Protein AF-A0A0D5ZKG0-F1 (afdb_monomer_lite)

pLDDT: mean 81.51, std 12.81, range [39.5, 96.62]

Secondary structure (DSSP, 8-state):
--------HHHHHHHHHT-S-GGG-SS-HHHHHHHHHHHHHHHHHHHHHHHHHHHHHHHT-TT--HHHHHTSHHHHHHHHHHHHHHHHHHHHHHHHHHH--TT-TTHHHHHHHHHHHHTT-HHHHHHHHHHHHHHHHHTT-

Organism: NCBI:txid29556

Radius of gyration: 19.88 Å; chains: 1; bounding box: 57×22×53 Å

Sequence (141 aa):
MIKREKLNWKTRFRYFWLGKRPRERKSLPKIVEYLYMIFANIILLIFTILVIWEIFAFKSSENESLAENFNLYGWRILISLASFGYITIILCSIHIFYILSKTEFYKWSGILGVVFSLLGLSPIALFFLMVSYSKNEIAFY

Structure (mmCIF, N/CA/C/O backbone):
data_AF-A0A0D5ZKG0-F1
#
_entry.id   AF-A0A0D5ZKG0-F1
#
loop_
_atom_site.group_PDB
_atom_site.id
_atom_site.type_symbol
_atom_site.label_atom_id
_atom_site.label_alt_id
_atom_site.label_comp_id
_atom_site.label_asym_id
_atom_site.label_entity_id
_atom_site.label_seq_id
_atom_site.pdbx_PDB_ins_code
_atom_site.Cartn_x
_atom_site.Cartn_y
_atom_site.Cartn_z
_atom_site.occupancy
_atom_site.B_iso_or_equiv
_atom_site.auth_seq_id
_atom_site.auth_comp_id
_atom_site.auth_asym_id
_atom_site.auth_atom_id
_atom_site.pdbx_PDB_model_num
ATOM 1 N N . MET A 1 1 ? -32.746 -14.921 24.348 1.00 39.50 1 MET A N 1
ATOM 2 C CA . MET A 1 1 ? -33.057 -14.739 22.911 1.00 39.50 1 MET A CA 1
ATOM 3 C C . MET A 1 1 ? -32.713 -13.296 22.535 1.00 39.50 1 MET A C 1
ATOM 5 O O . MET A 1 1 ? -33.399 -12.388 22.980 1.00 39.50 1 MET A O 1
ATOM 9 N N . ILE A 1 2 ? -31.596 -13.042 21.844 1.00 44.81 2 ILE A N 1
ATOM 10 C CA . ILE A 1 2 ? -31.194 -11.666 21.488 1.00 44.81 2 ILE A CA 1
ATOM 11 C C . ILE A 1 2 ? -32.079 -11.208 20.320 1.00 44.81 2 ILE A C 1
ATOM 13 O O . ILE A 1 2 ? -31.993 -11.780 19.232 1.00 44.81 2 ILE A O 1
ATOM 17 N N . LYS A 1 3 ? -32.940 -10.205 20.540 1.00 46.12 3 LYS A N 1
ATOM 18 C CA . LYS A 1 3 ? -33.737 -9.560 19.482 1.00 46.12 3 LYS A CA 1
ATOM 19 C C . LYS A 1 3 ? -32.784 -9.023 18.405 1.00 46.12 3 LYS A C 1
ATOM 21 O O . LYS A 1 3 ? -32.011 -8.105 18.660 1.00 46.12 3 LYS A O 1
ATOM 26 N N . ARG A 1 4 ? -32.822 -9.601 17.199 1.00 60.91 4 ARG A N 1
ATOM 27 C CA . ARG A 1 4 ? -32.153 -9.032 16.019 1.00 60.91 4 ARG A CA 1
ATOM 28 C C . ARG A 1 4 ? -32.986 -7.851 15.532 1.00 60.91 4 ARG A C 1
ATOM 30 O O . ARG A 1 4 ? -33.894 -8.028 14.725 1.00 60.91 4 ARG A O 1
ATOM 37 N N . GLU A 1 5 ? -32.698 -6.657 16.033 1.00 74.56 5 GLU A N 1
ATOM 38 C CA . GLU A 1 5 ? -33.227 -5.440 15.421 1.00 74.56 5 GLU A CA 1
ATOM 39 C C . GLU A 1 5 ? -32.784 -5.374 13.952 1.00 74.56 5 GLU A C 1
ATOM 41 O O . GLU A 1 5 ? -31.629 -5.658 13.610 1.00 74.56 5 GLU A O 1
ATOM 46 N N . LYS A 1 6 ? -33.718 -5.049 13.051 1.00 78.75 6 LYS A N 1
ATOM 47 C CA . LYS A 1 6 ? -33.410 -4.893 11.627 1.00 78.75 6 LYS A CA 1
ATOM 48 C C . LYS A 1 6 ? -32.443 -3.717 11.471 1.00 78.75 6 LYS A C 1
ATOM 50 O O . LYS A 1 6 ? -32.819 -2.566 11.652 1.00 78.75 6 LYS A O 1
ATOM 55 N N . LEU A 1 7 ? -31.198 -4.015 11.095 1.00 79.69 7 LEU A N 1
ATOM 56 C CA . LEU A 1 7 ? -30.191 -3.000 10.780 1.00 79.69 7 LEU A CA 1
ATOM 57 C C . LEU A 1 7 ? -30.690 -2.079 9.661 1.00 79.69 7 LEU A C 1
ATOM 59 O O . LEU A 1 7 ? -31.090 -2.565 8.596 1.00 79.69 7 LEU A O 1
ATOM 63 N N . ASN A 1 8 ? -30.600 -0.768 9.901 1.00 90.12 8 ASN A N 1
ATOM 64 C CA . ASN A 1 8 ? -30.894 0.275 8.921 1.00 90.12 8 ASN A CA 1
ATOM 65 C C . ASN A 1 8 ? -30.045 0.082 7.647 1.00 90.12 8 ASN A C 1
ATOM 67 O O . ASN A 1 8 ? -28.904 -0.385 7.710 1.00 90.12 8 ASN A O 1
ATOM 71 N N . TRP A 1 9 ? -30.583 0.460 6.487 1.00 87.44 9 TRP A N 1
ATOM 72 C CA . TRP A 1 9 ? -29.943 0.280 5.182 1.00 87.44 9 TRP A CA 1
ATOM 73 C C . TRP A 1 9 ? -28.571 0.967 5.104 1.00 87.44 9 TRP A C 1
ATOM 75 O O . TRP A 1 9 ? -27.603 0.365 4.643 1.00 87.44 9 TRP A O 1
ATOM 85 N N . LYS A 1 10 ? -28.441 2.161 5.704 1.00 86.75 10 LYS A N 1
ATOM 86 C CA . LYS A 1 10 ? -27.150 2.862 5.858 1.00 86.75 10 LYS A CA 1
ATOM 87 C C . LYS A 1 10 ? -26.098 2.005 6.572 1.00 86.75 10 LYS A C 1
ATOM 89 O O . LYS A 1 10 ? -24.932 1.989 6.185 1.00 86.75 10 LYS A O 1
ATOM 94 N N . THR A 1 11 ? -26.504 1.261 7.600 1.00 83.25 11 THR A N 1
ATOM 95 C CA . THR A 1 11 ? -25.603 0.389 8.365 1.00 83.25 11 THR A CA 1
ATOM 96 C C . THR A 1 11 ? -25.206 -0.848 7.566 1.00 83.25 11 THR A C 1
ATOM 98 O O . THR A 1 11 ? -24.060 -1.280 7.655 1.00 83.25 11 THR A O 1
ATOM 101 N N . ARG A 1 12 ? -26.114 -1.387 6.743 1.00 84.81 12 ARG A N 1
ATOM 102 C CA . ARG A 1 12 ? -25.816 -2.512 5.843 1.00 84.81 12 ARG A CA 1
ATOM 103 C C . ARG A 1 12 ? -24.795 -2.124 4.778 1.00 84.81 12 ARG A C 1
ATOM 105 O O . ARG A 1 12 ? -23.816 -2.840 4.604 1.00 84.81 12 ARG A O 1
ATOM 112 N N . PHE A 1 13 ? -24.985 -0.974 4.133 1.00 85.19 13 PHE A N 1
ATOM 113 C CA . PHE A 1 13 ? -24.048 -0.479 3.125 1.00 85.19 13 PHE A CA 1
ATOM 114 C C . PHE A 1 13 ? -22.662 -0.210 3.728 1.00 85.19 13 PHE A C 1
ATOM 116 O O . PHE A 1 13 ? -21.645 -0.638 3.190 1.00 85.19 13 PHE A O 1
ATOM 123 N N . ARG A 1 14 ? -22.621 0.390 4.925 1.00 84.75 14 ARG A N 1
ATOM 124 C CA . ARG A 1 14 ? -21.377 0.557 5.687 1.00 84.75 14 ARG A CA 1
ATOM 125 C C . ARG A 1 14 ? -20.689 -0.778 5.976 1.00 84.75 14 ARG A C 1
ATOM 127 O O . ARG A 1 14 ? -19.478 -0.859 5.844 1.00 84.75 14 ARG A O 1
ATOM 134 N N . TYR A 1 15 ? -21.439 -1.804 6.379 1.00 83.81 15 TYR A N 1
ATOM 135 C CA . TYR A 1 15 ? -20.876 -3.127 6.670 1.00 83.81 15 TYR A CA 1
ATOM 136 C C . TYR A 1 15 ? -20.299 -3.809 5.439 1.00 83.81 15 TYR A C 1
ATOM 138 O O . TYR A 1 15 ? -19.308 -4.516 5.574 1.00 83.81 15 TYR A O 1
ATOM 146 N N . PHE A 1 16 ? -20.898 -3.588 4.273 1.00 81.31 16 PHE A N 1
ATOM 147 C CA . PHE A 1 16 ? -20.377 -4.104 3.017 1.00 81.31 16 PHE A CA 1
ATOM 148 C C . PHE A 1 16 ? -19.068 -3.410 2.615 1.00 81.31 16 PHE A C 1
ATOM 150 O O . PHE A 1 16 ? -18.108 -4.091 2.284 1.00 81.31 16 PHE A O 1
ATOM 157 N N . TRP A 1 17 ? -19.011 -2.075 2.697 1.00 78.88 17 TRP A N 1
ATOM 158 C CA . TRP A 1 17 ? -17.860 -1.311 2.201 1.00 78.88 17 TRP A CA 1
ATOM 159 C C . TRP A 1 17 ? -16.719 -1.177 3.217 1.00 78.88 17 TRP A C 1
ATOM 161 O O . TRP A 1 17 ? -15.579 -1.478 2.913 1.00 78.88 17 TRP A O 1
ATOM 171 N N . LEU A 1 18 ? -17.024 -0.743 4.444 1.00 75.81 18 LEU A N 1
ATOM 172 C CA . LEU A 1 18 ? -16.039 -0.418 5.492 1.00 75.81 18 LEU A CA 1
ATOM 173 C C . LEU A 1 18 ? -15.951 -1.497 6.584 1.00 75.81 18 LEU A C 1
ATOM 175 O O . LEU A 1 18 ? -15.101 -1.444 7.476 1.00 75.81 18 LEU A O 1
ATOM 179 N N . GLY A 1 19 ? -16.871 -2.462 6.568 1.00 75.69 19 GLY A N 1
ATOM 180 C CA . GLY A 1 19 ? -17.038 -3.423 7.648 1.00 75.69 19 GLY A CA 1
ATOM 181 C C . GLY A 1 19 ? -17.726 -2.836 8.887 1.00 75.69 19 GLY A C 1
ATOM 182 O O . GLY A 1 19 ? -18.262 -1.723 8.913 1.00 75.69 19 GLY A O 1
ATOM 183 N N . LYS A 1 20 ? -17.754 -3.628 9.962 1.00 74.69 20 LYS A N 1
ATOM 184 C CA . LYS A 1 20 ? -18.313 -3.203 11.257 1.00 74.69 20 LYS A CA 1
ATOM 185 C C . LYS A 1 20 ? -17.364 -2.229 11.965 1.00 74.69 20 LYS A C 1
ATOM 187 O O . LYS A 1 20 ? -16.158 -2.270 11.731 1.00 74.69 20 LYS A O 1
ATOM 192 N N . ARG A 1 21 ? -17.852 -1.385 12.876 1.00 72.75 21 ARG A N 1
ATOM 193 C CA . ARG A 1 21 ? -16.948 -0.556 13.705 1.00 72.75 21 ARG A CA 1
ATOM 194 C C . ARG A 1 21 ? -16.155 -1.425 14.688 1.00 72.75 21 ARG A C 1
ATOM 196 O O . ARG A 1 21 ? -16.685 -2.454 15.101 1.00 72.75 21 ARG A O 1
ATOM 203 N N . PRO A 1 22 ? -14.967 -1.001 15.159 1.00 67.12 22 PRO A N 1
ATOM 204 C CA . PRO A 1 22 ? -14.206 -1.748 16.166 1.00 67.12 22 PRO A CA 1
ATOM 205 C C . PRO A 1 22 ? -15.026 -2.114 17.413 1.00 67.12 22 PRO A C 1
ATOM 207 O O . PRO A 1 22 ? -14.965 -3.246 17.869 1.00 67.12 22 PRO A O 1
ATOM 210 N N . ARG A 1 23 ? -15.877 -1.198 17.902 1.00 66.62 23 ARG A N 1
ATOM 211 C CA . ARG A 1 23 ? -16.781 -1.435 19.049 1.00 66.62 23 ARG A CA 1
ATOM 212 C C . ARG A 1 23 ? -17.921 -2.427 18.769 1.00 66.62 23 ARG A C 1
ATOM 214 O O . ARG A 1 23 ? -18.557 -2.897 19.700 1.00 66.62 23 ARG A O 1
ATOM 221 N N . GLU A 1 24 ? -18.216 -2.704 17.500 1.00 70.12 24 GLU A N 1
ATOM 222 C CA . GLU A 1 24 ? -19.307 -3.587 17.058 1.00 70.12 24 GLU A CA 1
ATOM 223 C C . GLU A 1 24 ? -18.804 -4.995 16.678 1.00 70.12 24 GLU A C 1
ATOM 225 O O . GLU A 1 24 ? -19.607 -5.883 16.374 1.00 70.12 24 GLU A O 1
ATOM 230 N N . ARG A 1 25 ? -17.481 -5.210 16.637 1.00 64.25 25 ARG A N 1
ATOM 231 C CA . ARG A 1 25 ? -16.864 -6.494 16.283 1.00 64.25 25 ARG A CA 1
ATOM 232 C C . ARG A 1 25 ? -16.595 -7.300 17.559 1.00 64.25 25 ARG A C 1
ATOM 234 O O . ARG A 1 25 ? -16.057 -6.770 18.522 1.00 64.25 25 ARG A O 1
ATOM 241 N N . LYS A 1 26 ? -16.978 -8.583 17.553 1.00 59.38 26 LYS A N 1
ATOM 242 C CA . LYS A 1 26 ? -16.690 -9.541 18.640 1.00 59.38 26 LYS A CA 1
ATOM 243 C C . LYS A 1 26 ? -15.328 -10.238 18.493 1.00 59.38 26 LYS A C 1
ATOM 245 O O . LYS A 1 26 ? -14.885 -10.856 19.448 1.00 59.38 26 LYS A O 1
ATOM 250 N N . SER A 1 27 ? -14.693 -10.176 17.321 1.00 55.22 27 SER A N 1
ATOM 251 C CA . SER A 1 27 ? -13.465 -10.919 17.004 1.00 55.22 27 SER A CA 1
ATOM 252 C C . SER A 1 27 ? -12.504 -10.122 16.122 1.00 55.22 27 SER A C 1
ATOM 254 O O . SER A 1 27 ? -12.967 -9.256 15.377 1.00 55.22 27 SER A O 1
ATOM 256 N N . LEU A 1 28 ? -11.216 -10.490 16.255 1.00 60.91 28 LEU A N 1
ATOM 257 C CA . LEU A 1 28 ? -9.902 -10.035 15.740 1.00 60.91 28 LEU A CA 1
ATOM 258 C C . LEU A 1 28 ? -9.832 -9.508 14.292 1.00 60.91 28 LEU A C 1
ATOM 260 O O . LEU A 1 28 ? -9.204 -10.110 13.426 1.00 60.91 28 LEU A O 1
ATOM 264 N N . PRO A 1 29 ? -10.416 -8.353 13.986 1.00 62.62 29 PRO A N 1
ATOM 265 C CA . PRO A 1 29 ? -10.445 -7.876 12.615 1.00 62.62 29 PRO A CA 1
ATOM 266 C C . PRO A 1 29 ? -9.112 -7.232 12.241 1.00 62.62 29 PRO A C 1
ATOM 268 O O . PRO A 1 29 ? -8.558 -7.526 11.191 1.00 62.62 29 PRO A O 1
ATOM 271 N N . LYS A 1 30 ? -8.568 -6.445 13.180 1.00 69.31 30 LYS A N 1
ATOM 272 C CA . LYS A 1 30 ? -7.467 -5.504 12.993 1.00 69.31 30 LYS A CA 1
ATOM 273 C C . LYS A 1 30 ? -6.221 -6.153 12.412 1.00 69.31 30 LYS A C 1
ATOM 275 O O . LYS A 1 30 ? -5.559 -5.569 11.565 1.00 69.31 30 LYS A O 1
ATOM 280 N N . ILE A 1 31 ? -5.927 -7.372 12.855 1.00 77.50 31 ILE A N 1
ATOM 281 C CA . ILE A 1 31 ? -4.773 -8.160 12.418 1.00 77.50 31 ILE A CA 1
ATOM 282 C C . ILE A 1 31 ? -4.862 -8.461 10.916 1.00 77.50 31 ILE A C 1
ATOM 284 O O . ILE A 1 31 ? -3.870 -8.346 10.201 1.00 77.50 31 ILE A O 1
ATOM 288 N N . VAL A 1 32 ? -6.063 -8.774 10.425 1.00 82.62 32 VAL A N 1
ATOM 289 C CA . VAL A 1 32 ? -6.304 -9.124 9.023 1.00 82.62 32 VAL A CA 1
ATOM 290 C C . VAL A 1 32 ? -6.090 -7.914 8.113 1.00 82.62 32 VAL A C 1
ATOM 292 O O . VAL A 1 32 ? -5.489 -8.048 7.051 1.00 82.62 32 VAL A O 1
ATOM 295 N N . GLU A 1 33 ? -6.513 -6.715 8.526 1.00 85.56 33 GLU A N 1
ATOM 296 C CA . GLU A 1 33 ? -6.290 -5.506 7.725 1.00 85.56 33 GLU A CA 1
ATOM 297 C C . GLU A 1 33 ? -4.798 -5.128 7.634 1.00 85.56 33 GLU A C 1
ATOM 299 O O . GLU A 1 33 ? -4.329 -4.773 6.550 1.00 85.56 33 GLU A O 1
ATOM 304 N N . TYR A 1 34 ? -4.025 -5.278 8.719 1.00 88.12 34 TYR A N 1
ATOM 305 C CA . TYR A 1 34 ? -2.565 -5.117 8.659 1.00 88.12 34 TYR A CA 1
ATOM 306 C C . TYR A 1 34 ? -1.900 -6.192 7.797 1.00 88.12 34 TYR A C 1
ATOM 308 O O . TYR A 1 34 ? -0.996 -5.868 7.032 1.00 88.12 34 TYR A O 1
ATOM 316 N N . LEU A 1 35 ? -2.364 -7.444 7.862 1.00 90.31 35 LEU A N 1
ATOM 317 C CA . LEU A 1 35 ? -1.843 -8.532 7.035 1.00 90.31 35 LEU A CA 1
ATOM 318 C C . LEU A 1 35 ? -2.056 -8.260 5.538 1.00 90.31 35 LEU A C 1
ATOM 320 O O . LEU A 1 35 ? -1.119 -8.400 4.753 1.00 90.31 35 LEU A O 1
ATOM 324 N N . TYR A 1 36 ? -3.250 -7.802 5.144 1.00 91.50 36 TYR A N 1
ATOM 325 C CA . TYR A 1 36 ? -3.512 -7.397 3.760 1.00 91.50 36 TYR A CA 1
ATOM 326 C C . TYR A 1 36 ? -2.616 -6.240 3.322 1.00 91.50 36 TYR A C 1
ATOM 328 O O . TYR A 1 36 ? -2.086 -6.260 2.214 1.00 91.50 36 TYR A O 1
ATOM 336 N N . MET A 1 37 ? -2.397 -5.258 4.197 1.00 93.19 37 MET A N 1
ATOM 337 C CA . MET A 1 37 ? -1.521 -4.127 3.904 1.00 93.19 37 MET A CA 1
ATOM 338 C C . MET A 1 37 ? -0.052 -4.547 3.748 1.00 93.19 37 MET A C 1
ATOM 340 O O . MET A 1 37 ? 0.635 -4.049 2.857 1.00 93.19 37 MET A O 1
ATOM 344 N N . ILE A 1 38 ? 0.429 -5.478 4.579 1.00 94.25 38 ILE A N 1
ATOM 345 C CA . ILE A 1 38 ? 1.769 -6.072 4.461 1.00 94.25 38 ILE A CA 1
ATOM 346 C C . ILE A 1 38 ? 1.891 -6.786 3.114 1.00 94.25 38 ILE A C 1
ATOM 348 O O . ILE A 1 38 ? 2.820 -6.514 2.358 1.00 94.25 38 ILE A O 1
ATOM 352 N N . PHE A 1 39 ? 0.926 -7.642 2.773 1.00 94.12 39 PHE A N 1
ATOM 353 C CA . PHE A 1 39 ? 0.932 -8.375 1.509 1.00 94.12 39 PHE A CA 1
ATOM 354 C C . PHE A 1 39 ? 0.914 -7.438 0.291 1.00 94.12 39 PHE A C 1
ATOM 356 O O . PHE A 1 39 ? 1.714 -7.605 -0.629 1.00 94.12 39 PHE A O 1
ATOM 363 N N . ALA A 1 40 ? 0.076 -6.396 0.314 1.00 93.38 40 ALA A N 1
ATOM 364 C CA . ALA A 1 40 ? 0.024 -5.391 -0.745 1.00 93.38 40 ALA A CA 1
ATOM 365 C C . ALA A 1 40 ? 1.362 -4.648 -0.912 1.00 93.38 40 ALA A C 1
ATOM 367 O O . ALA A 1 40 ? 1.806 -4.425 -2.037 1.00 93.38 40 ALA A O 1
ATOM 368 N N . ASN A 1 41 ? 2.044 -4.318 0.190 1.00 94.56 41 ASN A N 1
ATOM 369 C CA . ASN A 1 41 ? 3.364 -3.686 0.138 1.00 94.56 41 ASN A CA 1
ATOM 370 C C . ASN A 1 41 ? 4.467 -4.634 -0.354 1.00 94.56 41 ASN A C 1
ATOM 372 O O . ASN A 1 41 ? 5.378 -4.169 -1.031 1.00 94.56 41 ASN A O 1
ATOM 376 N N . ILE A 1 42 ? 4.395 -5.940 -0.064 1.00 94.50 42 ILE A N 1
ATOM 377 C CA . ILE A 1 42 ? 5.323 -6.939 -0.628 1.00 94.50 42 ILE A CA 1
ATOM 378 C C . ILE A 1 42 ? 5.160 -7.007 -2.147 1.00 94.50 42 ILE A C 1
ATOM 380 O O . ILE A 1 42 ? 6.148 -6.949 -2.875 1.00 94.50 42 ILE A O 1
ATOM 384 N N . ILE A 1 43 ? 3.918 -7.083 -2.633 1.00 91.56 43 ILE A N 1
ATOM 385 C CA . ILE A 1 43 ? 3.631 -7.082 -4.072 1.00 91.56 43 ILE A CA 1
ATOM 386 C C . ILE A 1 43 ? 4.157 -5.797 -4.719 1.00 91.56 43 ILE A C 1
ATOM 388 O O . ILE A 1 43 ? 4.843 -5.860 -5.740 1.00 91.56 43 ILE A O 1
ATOM 392 N N . LEU A 1 44 ? 3.884 -4.635 -4.113 1.00 90.62 44 LEU A N 1
ATOM 393 C CA . LEU A 1 44 ? 4.387 -3.361 -4.620 1.00 90.62 44 LEU A CA 1
ATOM 394 C C . LEU A 1 44 ? 5.921 -3.337 -4.645 1.00 90.62 44 LEU A C 1
ATOM 396 O O . LEU A 1 44 ? 6.497 -2.903 -5.637 1.00 90.62 44 LEU A O 1
ATOM 400 N N . LEU A 1 45 ? 6.582 -3.845 -3.599 1.00 93.19 45 LEU A N 1
ATOM 401 C CA . LEU A 1 45 ? 8.040 -3.940 -3.536 1.00 93.19 45 LEU A CA 1
ATOM 402 C C . LEU A 1 45 ? 8.601 -4.775 -4.695 1.00 93.19 45 LEU A C 1
ATOM 404 O O . LEU A 1 45 ? 9.515 -4.320 -5.381 1.00 93.19 45 LEU A O 1
ATOM 408 N N . ILE A 1 46 ? 8.024 -5.948 -4.964 1.00 92.31 46 ILE A N 1
ATOM 409 C CA . ILE A 1 46 ? 8.429 -6.797 -6.095 1.00 92.31 46 ILE A CA 1
ATOM 410 C C . ILE A 1 46 ? 8.303 -6.023 -7.412 1.00 92.31 46 ILE A C 1
ATOM 412 O O . ILE A 1 46 ? 9.256 -5.984 -8.187 1.00 92.31 46 ILE A O 1
ATOM 416 N N . PHE A 1 47 ? 7.177 -5.343 -7.646 1.00 89.19 47 PHE A N 1
ATOM 417 C CA . PHE A 1 47 ? 7.004 -4.548 -8.864 1.00 89.19 47 PHE A CA 1
ATOM 418 C C . PHE A 1 47 ? 7.986 -3.381 -8.961 1.00 89.19 47 PHE A C 1
ATOM 420 O O . PHE A 1 47 ? 8.514 -3.131 -10.040 1.00 89.19 47 PHE A O 1
ATOM 427 N N . THR A 1 48 ? 8.286 -2.693 -7.856 1.00 87.06 48 THR A N 1
ATOM 428 C CA . THR A 1 48 ? 9.290 -1.620 -7.870 1.00 87.06 48 THR A CA 1
ATOM 429 C C . THR A 1 48 ? 10.686 -2.144 -8.197 1.00 87.06 48 THR A C 1
ATOM 431 O O . THR A 1 48 ? 11.400 -1.501 -8.960 1.00 87.06 48 THR A O 1
ATOM 434 N N . ILE A 1 49 ? 11.057 -3.329 -7.700 1.00 91.31 49 ILE A N 1
ATOM 435 C CA . ILE A 1 49 ? 12.335 -3.972 -8.033 1.00 91.31 49 ILE A CA 1
ATOM 436 C C . ILE A 1 49 ? 12.382 -4.322 -9.523 1.00 91.31 49 ILE A C 1
ATOM 438 O O . ILE A 1 49 ? 13.380 -4.024 -10.173 1.00 91.31 49 ILE A O 1
ATOM 442 N N . LEU A 1 50 ? 11.305 -4.896 -10.073 1.00 90.12 50 LEU A N 1
ATOM 443 C CA . LEU A 1 50 ? 11.216 -5.215 -11.502 1.00 90.12 50 LEU A CA 1
ATOM 444 C C . LEU A 1 50 ? 11.349 -3.959 -12.370 1.00 90.12 50 LEU A C 1
ATOM 446 O O . LEU A 1 50 ? 12.146 -3.943 -13.299 1.00 90.12 50 LEU A O 1
ATOM 450 N N . VAL A 1 51 ? 10.637 -2.881 -12.031 1.00 85.44 51 VAL A N 1
ATOM 451 C CA . VAL A 1 51 ? 10.731 -1.604 -12.756 1.00 85.44 51 VAL A CA 1
ATOM 452 C C . VAL A 1 51 ? 12.146 -1.029 -12.694 1.00 85.44 51 VAL A C 1
ATOM 454 O O . VAL A 1 51 ? 12.672 -0.588 -13.712 1.00 85.44 51 VAL A O 1
ATOM 457 N N . ILE A 1 52 ? 12.783 -1.043 -11.520 1.00 87.38 52 ILE A N 1
ATOM 458 C CA . ILE A 1 52 ? 14.163 -0.569 -11.362 1.00 87.38 52 ILE A CA 1
ATOM 459 C C . ILE A 1 52 ? 15.116 -1.410 -12.218 1.00 87.38 52 ILE A C 1
ATOM 461 O O . ILE A 1 52 ? 15.966 -0.847 -12.905 1.00 87.38 52 ILE A O 1
ATOM 465 N N . TRP A 1 53 ? 14.969 -2.735 -12.204 1.00 88.19 53 TRP A N 1
ATOM 466 C CA . TRP A 1 53 ? 15.800 -3.641 -12.994 1.00 88.19 53 TRP A CA 1
ATOM 467 C C . TRP A 1 53 ? 15.697 -3.357 -14.495 1.00 88.19 53 TRP A C 1
ATOM 469 O O . TRP A 1 53 ? 16.728 -3.209 -15.146 1.00 88.19 53 TRP A O 1
ATOM 479 N N . GLU A 1 54 ? 14.483 -3.176 -15.016 1.00 83.69 54 GLU A N 1
ATOM 480 C CA . GLU A 1 54 ? 14.249 -2.814 -16.419 1.00 83.69 54 GLU A CA 1
ATOM 481 C C . GLU A 1 54 ? 14.863 -1.447 -16.778 1.00 83.69 54 GLU A C 1
ATOM 483 O O . GLU A 1 54 ? 15.485 -1.300 -17.829 1.00 83.69 54 GLU A O 1
ATOM 488 N N . ILE A 1 55 ? 14.780 -0.447 -15.887 1.00 83.38 55 ILE A N 1
ATOM 489 C CA . ILE A 1 55 ? 15.433 0.862 -16.094 1.00 83.38 55 ILE A CA 1
ATOM 490 C C . ILE A 1 55 ? 16.959 0.709 -16.176 1.00 83.38 55 ILE A C 1
ATOM 492 O O . ILE A 1 55 ? 17.604 1.338 -17.019 1.00 83.38 55 ILE A O 1
ATOM 496 N N . PHE A 1 56 ? 17.553 -0.110 -15.304 1.00 85.31 56 PHE A N 1
ATOM 497 C CA . PHE A 1 56 ? 18.993 -0.369 -15.326 1.00 85.31 56 PHE A CA 1
ATOM 498 C C . PHE A 1 56 ? 19.422 -1.155 -16.567 1.00 85.31 56 PHE A C 1
ATOM 500 O O . PHE A 1 56 ? 20.456 -0.827 -17.150 1.00 85.31 56 PHE A O 1
ATOM 507 N N . ALA A 1 57 ? 18.631 -2.144 -16.991 1.00 81.62 57 ALA A N 1
ATOM 508 C CA . ALA A 1 57 ? 18.870 -2.898 -18.216 1.00 81.62 57 ALA A CA 1
ATOM 509 C C . ALA A 1 57 ? 18.836 -1.976 -19.444 1.00 81.62 57 ALA A C 1
ATOM 511 O O . ALA A 1 57 ? 19.756 -2.002 -20.259 1.00 81.62 57 ALA A O 1
ATOM 512 N N . PHE A 1 58 ? 17.848 -1.083 -19.516 1.00 76.06 58 PHE A N 1
ATOM 513 C CA . PHE A 1 58 ? 17.736 -0.095 -20.584 1.00 76.06 58 PHE A CA 1
ATOM 514 C C . PHE A 1 58 ? 18.901 0.904 -20.599 1.00 76.06 58 PHE A C 1
ATOM 516 O O . PHE A 1 58 ? 19.440 1.209 -21.657 1.00 76.06 58 PHE A O 1
ATOM 523 N N . LYS A 1 59 ? 19.353 1.399 -19.437 1.00 73.81 59 LYS A N 1
ATOM 524 C CA . LYS A 1 59 ? 20.515 2.308 -19.378 1.00 73.81 59 LYS A CA 1
ATOM 525 C C . LYS A 1 59 ? 21.787 1.666 -19.956 1.00 73.81 59 LYS A C 1
ATOM 527 O O . LYS A 1 59 ? 22.692 2.383 -20.371 1.00 73.81 59 LYS A O 1
ATOM 532 N N . SER A 1 60 ? 21.859 0.335 -19.974 1.00 74.00 60 SER A N 1
ATOM 533 C CA . SER A 1 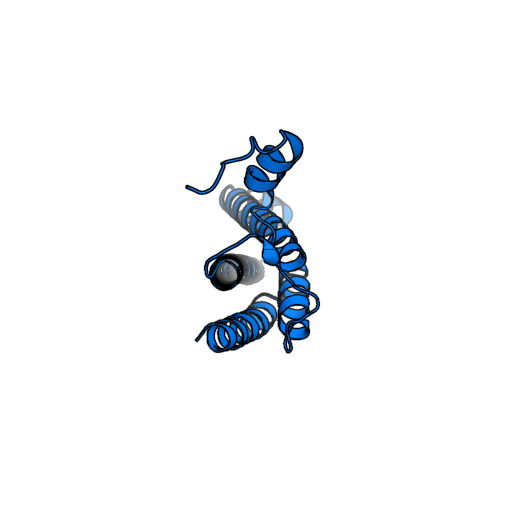60 ? 22.960 -0.414 -20.579 1.00 74.00 60 SER A CA 1
ATOM 534 C C . SER A 1 60 ? 22.844 -0.568 -22.103 1.00 74.00 60 SER A C 1
ATOM 536 O O . SER A 1 60 ? 23.830 -0.952 -22.728 1.00 74.00 60 SER A O 1
ATOM 538 N N . SER A 1 61 ? 21.680 -0.301 -22.706 1.00 73.12 61 SER A N 1
ATOM 539 C CA . SER A 1 61 ? 21.479 -0.318 -24.159 1.00 73.12 61 SER A CA 1
ATOM 540 C C . SER A 1 61 ? 21.545 1.108 -24.712 1.00 73.12 61 SER A C 1
ATOM 542 O O . SER A 1 61 ? 20.644 1.909 -24.489 1.00 73.12 61 SER A O 1
ATOM 544 N N . GLU A 1 62 ? 22.614 1.446 -25.430 1.00 68.38 62 GLU A N 1
ATOM 545 C CA . GLU A 1 62 ? 22.939 2.834 -25.806 1.00 68.38 62 GLU A CA 1
ATOM 546 C C . GLU A 1 62 ? 22.014 3.492 -26.857 1.00 68.38 62 GLU A C 1
ATOM 548 O O . GLU A 1 62 ? 22.205 4.667 -27.151 1.00 68.38 62 GLU A O 1
ATOM 553 N N . ASN A 1 63 ? 21.017 2.798 -27.428 1.00 62.41 63 ASN A N 1
ATOM 554 C CA . ASN A 1 63 ? 20.440 3.210 -28.723 1.00 62.41 63 ASN A CA 1
ATOM 555 C C . ASN A 1 63 ? 18.916 3.368 -28.832 1.00 62.41 63 ASN A C 1
ATOM 557 O O . ASN A 1 63 ? 18.446 3.727 -29.909 1.00 62.41 63 ASN A O 1
ATOM 561 N N . GLU A 1 64 ? 18.129 3.156 -27.780 1.00 65.75 64 GLU A N 1
ATOM 562 C CA . GLU A 1 64 ? 16.667 3.312 -27.877 1.00 65.75 64 GLU A CA 1
ATOM 563 C C . GLU A 1 64 ? 16.168 4.481 -27.036 1.00 65.75 64 GLU A C 1
ATOM 565 O O . GLU A 1 64 ? 16.739 4.800 -25.997 1.00 65.75 64 GLU A O 1
ATOM 570 N N . SER A 1 65 ? 15.096 5.149 -27.467 1.00 75.06 65 SER A N 1
ATOM 571 C CA . SER A 1 65 ? 14.467 6.183 -26.647 1.00 75.06 65 SER A CA 1
ATOM 572 C C . SER A 1 65 ? 13.605 5.538 -25.550 1.00 75.06 65 SER A C 1
ATOM 574 O O . SER A 1 65 ? 12.877 4.574 -25.791 1.00 75.06 65 SER A O 1
ATOM 576 N N . LEU A 1 66 ? 13.628 6.086 -24.326 1.00 68.00 66 LEU A N 1
ATOM 577 C CA . LEU A 1 66 ? 12.773 5.610 -23.220 1.00 68.00 66 LEU A CA 1
ATOM 578 C C . LEU A 1 66 ? 11.289 5.555 -23.625 1.00 68.00 66 LEU A C 1
ATOM 580 O O . LEU A 1 66 ? 10.562 4.650 -23.221 1.00 68.00 66 LEU A O 1
ATOM 584 N N . ALA A 1 67 ? 10.844 6.517 -24.437 1.00 68.50 67 ALA A N 1
ATOM 585 C CA . ALA A 1 67 ? 9.460 6.637 -24.884 1.00 68.50 67 ALA A CA 1
ATOM 586 C C . ALA A 1 67 ? 9.018 5.488 -25.809 1.00 68.50 67 ALA A C 1
ATOM 588 O O . ALA A 1 67 ? 7.869 5.049 -25.728 1.00 68.50 67 ALA A O 1
ATOM 589 N N . GLU A 1 68 ? 9.910 4.976 -26.658 1.00 73.44 68 GLU A N 1
ATOM 590 C CA . GLU A 1 68 ? 9.623 3.819 -27.514 1.00 73.44 68 GLU A CA 1
ATOM 591 C C . GLU A 1 68 ? 9.530 2.532 -26.689 1.00 73.44 68 GLU A C 1
ATOM 593 O O . GLU A 1 68 ? 8.631 1.721 -26.914 1.00 73.44 68 GLU A O 1
ATOM 598 N N . ASN A 1 69 ? 10.353 2.403 -25.646 1.00 70.56 69 ASN A N 1
ATOM 599 C CA . ASN A 1 69 ? 10.309 1.250 -24.752 1.00 70.56 69 ASN A CA 1
ATOM 600 C C . ASN A 1 69 ? 9.064 1.216 -23.858 1.00 70.56 69 ASN A C 1
ATOM 602 O O . ASN A 1 69 ? 8.467 0.153 -23.690 1.00 70.56 69 ASN A O 1
ATOM 606 N N . PHE A 1 70 ? 8.567 2.362 -23.381 1.00 72.44 70 PHE A N 1
ATOM 607 C CA . PHE A 1 70 ? 7.276 2.416 -22.674 1.00 72.44 70 PHE A CA 1
ATOM 608 C C . PHE A 1 70 ? 6.087 1.953 -23.532 1.00 72.44 70 PHE A C 1
ATOM 610 O O . PHE A 1 70 ? 5.047 1.560 -22.993 1.00 72.44 70 PHE A O 1
ATOM 617 N N . ASN A 1 71 ? 6.221 1.973 -24.862 1.00 72.94 71 ASN A N 1
ATOM 618 C CA . ASN A 1 71 ? 5.199 1.455 -25.764 1.00 72.94 71 ASN A CA 1
ATOM 619 C C . ASN A 1 71 ? 5.207 -0.069 -25.901 1.00 72.94 71 ASN A C 1
ATOM 621 O O . ASN A 1 71 ? 4.219 -0.622 -26.395 1.00 72.94 71 ASN A O 1
ATOM 625 N N . LEU A 1 72 ? 6.245 -0.753 -25.414 1.00 82.19 72 LEU A N 1
ATOM 626 C CA . LEU A 1 72 ? 6.269 -2.206 -25.375 1.00 82.19 72 LEU A CA 1
ATOM 627 C C . LEU A 1 72 ? 5.191 -2.751 -24.435 1.00 82.19 72 LEU A C 1
ATOM 629 O O . LEU A 1 72 ? 4.861 -2.192 -23.386 1.00 82.19 72 LEU A O 1
ATOM 633 N N . TYR A 1 73 ? 4.653 -3.906 -24.816 1.00 82.81 73 TYR A N 1
ATOM 634 C CA . TYR A 1 73 ? 3.574 -4.571 -24.093 1.00 82.81 73 TYR A CA 1
ATOM 635 C C . TYR A 1 73 ? 3.939 -4.878 -22.626 1.00 82.81 73 TYR A C 1
ATOM 637 O O . TYR A 1 73 ? 3.092 -4.742 -21.742 1.00 82.81 73 TYR A O 1
ATOM 645 N N . GLY A 1 74 ? 5.209 -5.204 -22.352 1.00 83.56 74 GLY A N 1
ATOM 646 C CA . GLY A 1 74 ? 5.707 -5.492 -21.002 1.00 83.56 74 GLY A CA 1
ATOM 647 C C . GLY A 1 74 ? 5.560 -4.314 -20.035 1.00 83.56 74 GLY A C 1
ATOM 648 O O . GLY A 1 74 ? 5.009 -4.475 -18.945 1.00 83.56 74 GLY A O 1
ATOM 649 N N . TRP A 1 75 ? 5.949 -3.108 -20.460 1.00 84.12 75 TRP A N 1
ATOM 650 C CA . TRP A 1 75 ? 5.826 -1.892 -19.651 1.00 84.12 75 TRP A CA 1
ATOM 651 C C . TRP A 1 75 ? 4.372 -1.550 -19.329 1.00 84.12 75 TRP A C 1
ATOM 653 O O . TRP A 1 75 ? 4.054 -1.188 -18.196 1.00 84.12 75 TRP A O 1
ATOM 663 N N . ARG A 1 76 ? 3.462 -1.732 -20.292 1.00 86.38 76 ARG A N 1
ATOM 664 C CA . ARG A 1 76 ? 2.024 -1.492 -20.090 1.00 86.38 76 ARG A CA 1
ATOM 665 C C . ARG A 1 76 ? 1.432 -2.426 -19.036 1.00 86.38 76 ARG A C 1
ATOM 667 O O . ARG A 1 76 ? 0.671 -1.973 -18.181 1.00 86.38 76 ARG A O 1
ATOM 674 N N . ILE A 1 77 ? 1.805 -3.708 -19.061 1.00 88.12 77 ILE A N 1
ATOM 675 C CA . ILE A 1 77 ? 1.373 -4.675 -18.043 1.00 88.12 77 ILE A CA 1
ATOM 676 C C . ILE A 1 77 ? 1.939 -4.302 -16.672 1.00 88.12 77 ILE A C 1
ATOM 678 O O . ILE A 1 77 ? 1.182 -4.251 -15.703 1.00 88.12 77 ILE A O 1
ATOM 682 N N . LEU A 1 78 ? 3.240 -4.007 -16.586 1.00 87.31 78 LEU A N 1
ATOM 683 C CA . LEU A 1 78 ? 3.893 -3.637 -15.327 1.00 87.31 78 LEU A CA 1
ATOM 684 C C . LEU A 1 78 ? 3.248 -2.402 -14.695 1.00 87.31 78 LEU A C 1
ATOM 686 O O . LEU A 1 78 ? 2.900 -2.428 -13.515 1.00 87.31 78 LEU A O 1
ATOM 690 N N . ILE A 1 79 ? 3.010 -1.351 -15.485 1.00 85.56 79 ILE A N 1
ATOM 691 C CA . ILE A 1 79 ? 2.345 -0.129 -15.018 1.00 85.56 79 ILE A CA 1
ATOM 692 C C . ILE A 1 79 ? 0.911 -0.432 -14.576 1.00 85.56 79 ILE A C 1
ATOM 694 O O . ILE A 1 79 ? 0.486 0.045 -13.523 1.00 85.56 79 ILE A O 1
ATOM 698 N N . SER A 1 80 ? 0.166 -1.250 -15.325 1.00 89.38 80 SER A N 1
ATOM 699 C CA . SER A 1 80 ? -1.204 -1.625 -14.957 1.00 89.38 80 SER A CA 1
ATOM 700 C C . SER A 1 80 ? -1.251 -2.391 -13.631 1.00 89.38 80 SER A C 1
ATOM 702 O O . SER A 1 80 ? -2.097 -2.105 -12.783 1.00 89.38 80 SER A O 1
ATOM 704 N N . LEU A 1 81 ? -0.340 -3.346 -13.426 1.00 88.69 81 LEU A N 1
ATOM 705 C CA . LEU A 1 81 ? -0.256 -4.134 -12.195 1.00 88.69 81 LEU A CA 1
ATOM 706 C C . LEU A 1 81 ? 0.185 -3.283 -11.000 1.00 88.69 81 LEU A C 1
ATOM 708 O O . LEU A 1 81 ? -0.436 -3.360 -9.939 1.00 88.69 81 LEU A O 1
ATOM 712 N N . ALA A 1 82 ? 1.191 -2.423 -11.180 1.00 87.69 82 ALA A N 1
ATOM 713 C CA . ALA A 1 82 ? 1.618 -1.472 -10.158 1.00 87.69 82 ALA A CA 1
ATOM 714 C C . ALA A 1 82 ? 0.474 -0.522 -9.766 1.00 87.69 82 ALA A C 1
ATOM 716 O O . ALA A 1 82 ? 0.218 -0.314 -8.580 1.00 87.69 82 ALA A O 1
ATOM 717 N N . SER A 1 83 ? -0.275 -0.017 -10.753 1.00 89.31 83 SER A N 1
ATOM 718 C CA . SER A 1 83 ? -1.438 0.852 -10.528 1.00 89.31 83 SER A CA 1
ATOM 719 C C . SER A 1 83 ? -2.531 0.143 -9.725 1.00 89.31 83 SER A C 1
ATOM 721 O O . SER A 1 83 ? -3.068 0.706 -8.770 1.00 89.31 83 SER A O 1
ATOM 723 N N . PHE A 1 84 ? -2.833 -1.115 -10.059 1.00 91.00 84 PHE A N 1
ATOM 724 C CA . PHE A 1 84 ? -3.813 -1.916 -9.321 1.00 91.00 84 PHE A CA 1
ATOM 725 C C . PHE A 1 84 ? -3.358 -2.217 -7.883 1.00 91.00 84 PHE A C 1
ATOM 727 O O . PHE A 1 84 ? -4.150 -2.137 -6.937 1.00 91.00 84 PHE A O 1
ATOM 734 N N . GLY A 1 85 ? -2.064 -2.494 -7.695 1.00 90.38 85 GLY A N 1
ATOM 735 C CA . GLY A 1 85 ? -1.451 -2.617 -6.372 1.00 90.38 85 GLY A CA 1
ATOM 736 C C . GLY A 1 85 ? -1.620 -1.341 -5.545 1.00 90.38 85 GLY A C 1
ATOM 737 O O . GLY A 1 85 ? -2.003 -1.401 -4.376 1.00 90.38 85 GLY A O 1
ATOM 738 N N . TYR A 1 86 ? -1.442 -0.176 -6.168 1.00 92.12 86 TYR A N 1
ATOM 739 C CA . TYR A 1 86 ? -1.623 1.115 -5.508 1.00 92.12 86 TYR A CA 1
ATOM 740 C C . TYR A 1 86 ? -3.074 1.383 -5.099 1.00 92.12 86 TYR A C 1
ATOM 742 O O . TYR A 1 86 ? -3.335 1.834 -3.985 1.00 92.12 86 TYR A O 1
ATOM 750 N N . ILE A 1 87 ? -4.038 1.046 -5.962 1.00 93.38 87 ILE A N 1
ATOM 751 C CA . ILE A 1 87 ? -5.469 1.119 -5.629 1.00 93.38 87 ILE A CA 1
ATOM 752 C C . ILE A 1 87 ? -5.771 0.239 -4.411 1.00 93.38 87 ILE A C 1
ATOM 754 O O . ILE A 1 87 ? -6.463 0.671 -3.489 1.00 93.38 87 ILE A O 1
ATOM 758 N N . THR A 1 88 ? -5.203 -0.968 -4.366 1.00 91.81 88 THR A N 1
ATOM 759 C CA . THR A 1 88 ? -5.351 -1.879 -3.222 1.00 91.81 88 THR A CA 1
ATOM 760 C C . THR A 1 88 ? -4.7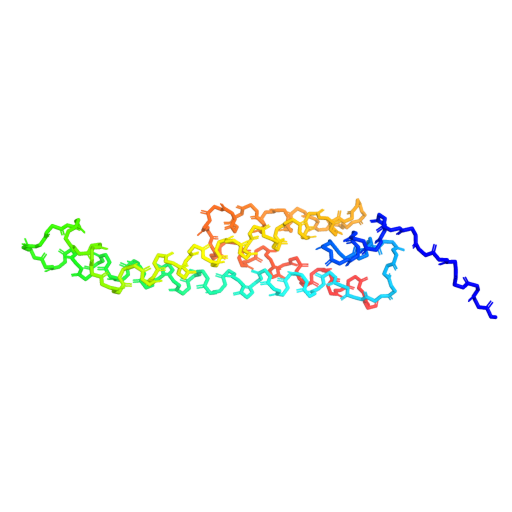83 -1.262 -1.941 1.00 91.81 88 THR A C 1
ATOM 762 O O . THR A 1 88 ? -5.454 -1.272 -0.910 1.00 91.81 88 THR A O 1
ATOM 765 N N . ILE A 1 89 ? -3.600 -0.640 -2.006 1.00 93.94 89 ILE A N 1
ATOM 766 C CA . ILE A 1 89 ? -2.991 0.092 -0.883 1.00 93.94 89 ILE A CA 1
ATOM 767 C C . ILE A 1 89 ? -3.895 1.227 -0.400 1.00 93.94 89 ILE A C 1
ATOM 769 O O . ILE A 1 89 ? -4.083 1.375 0.808 1.00 93.94 89 ILE A O 1
ATOM 773 N N . ILE A 1 90 ? -4.493 2.007 -1.304 1.00 94.25 90 ILE A N 1
ATOM 774 C CA . ILE A 1 90 ? -5.420 3.089 -0.941 1.00 94.25 90 ILE A CA 1
ATOM 775 C C . ILE A 1 90 ? -6.639 2.530 -0.201 1.00 94.25 90 ILE A C 1
ATOM 777 O O . ILE A 1 90 ? -7.000 3.037 0.864 1.00 94.25 90 ILE A O 1
ATOM 781 N N . LEU A 1 91 ? -7.252 1.463 -0.720 1.00 91.56 91 LEU A N 1
ATOM 782 C CA . LEU A 1 91 ? -8.406 0.828 -0.082 1.00 91.56 91 LEU A CA 1
ATOM 783 C C . LEU A 1 91 ? -8.042 0.288 1.307 1.00 91.56 91 LEU A C 1
ATOM 785 O O . LEU A 1 91 ? -8.707 0.617 2.290 1.00 91.56 91 LEU A O 1
ATOM 789 N N . CYS A 1 92 ? -6.943 -0.457 1.431 1.00 90.12 92 CYS A N 1
ATOM 790 C CA . CYS A 1 92 ? -6.470 -0.959 2.722 1.00 90.12 92 CYS A CA 1
ATOM 791 C C . CYS A 1 92 ? -6.134 0.177 3.703 1.00 90.12 92 CYS A C 1
ATOM 793 O O . CYS A 1 92 ? -6.453 0.076 4.887 1.00 90.12 92 CYS A O 1
ATOM 795 N N . SER A 1 93 ? -5.580 1.292 3.221 1.00 92.38 93 SER A N 1
ATOM 796 C CA . SER A 1 93 ? -5.276 2.475 4.038 1.00 92.38 93 SER A CA 1
ATOM 797 C C . SER A 1 93 ? -6.533 3.084 4.657 1.00 92.38 93 SER A C 1
ATOM 799 O O . SER A 1 93 ? -6.553 3.383 5.851 1.00 92.38 93 SER A O 1
ATOM 801 N N . ILE A 1 94 ? -7.609 3.220 3.872 1.00 90.00 94 ILE A N 1
ATOM 802 C CA . ILE A 1 94 ? -8.908 3.702 4.365 1.00 90.00 94 ILE A CA 1
ATOM 803 C C . ILE A 1 94 ? -9.420 2.784 5.477 1.00 90.00 94 ILE A C 1
ATOM 805 O O . ILE A 1 94 ? -9.876 3.262 6.519 1.00 90.00 94 ILE A O 1
ATOM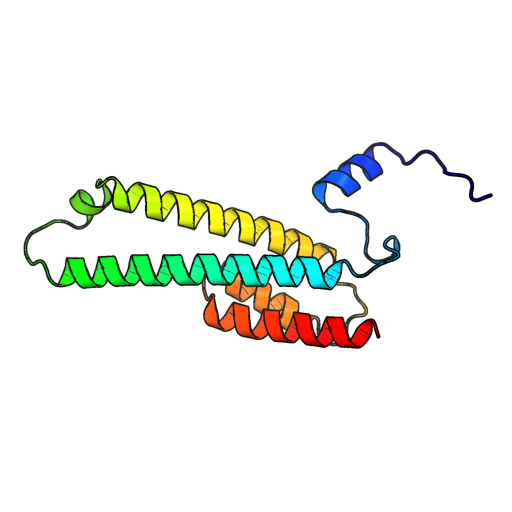 809 N N . HIS A 1 95 ? -9.312 1.468 5.284 1.00 86.19 95 HIS A N 1
ATOM 810 C CA . HIS A 1 95 ? -9.716 0.494 6.291 1.00 86.19 95 HIS A CA 1
ATOM 811 C C . HIS A 1 95 ? -8.871 0.601 7.564 1.00 86.19 95 HIS A C 1
ATOM 813 O O . HIS A 1 95 ? -9.449 0.649 8.648 1.00 86.19 95 HIS A O 1
ATOM 819 N N . ILE A 1 96 ? -7.542 0.722 7.456 1.00 86.69 96 ILE A N 1
ATOM 820 C CA . ILE A 1 96 ? -6.647 0.897 8.610 1.00 86.69 96 ILE A CA 1
ATOM 821 C C . ILE A 1 96 ? -6.991 2.174 9.386 1.00 86.69 96 ILE A C 1
ATOM 823 O O . ILE A 1 96 ? -7.143 2.127 10.608 1.00 86.69 96 ILE A O 1
ATOM 827 N N . PHE A 1 97 ? -7.199 3.306 8.708 1.00 87.00 97 PHE A N 1
ATOM 828 C CA . PHE A 1 97 ? -7.612 4.540 9.382 1.00 87.00 97 PHE A CA 1
ATOM 829 C C . PHE A 1 9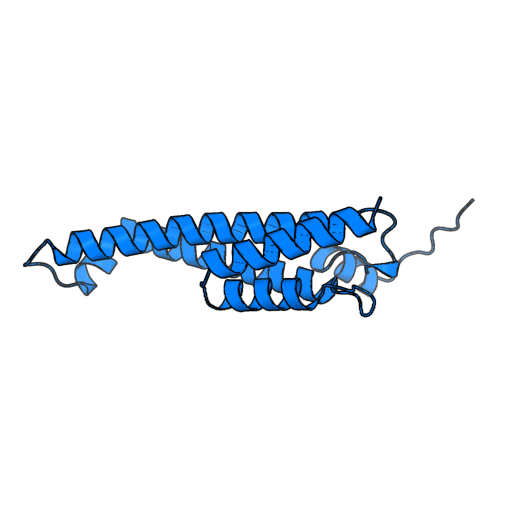7 ? -8.988 4.422 10.043 1.00 87.00 97 PHE A C 1
ATOM 831 O O . PHE A 1 97 ? -9.207 4.989 11.113 1.00 87.00 97 PHE A O 1
ATOM 838 N N . TYR A 1 98 ? -9.908 3.665 9.445 1.00 80.50 98 TYR A N 1
ATOM 839 C CA . TYR A 1 98 ? -11.234 3.433 10.011 1.00 80.50 98 TYR A CA 1
ATOM 840 C C . TYR A 1 98 ? -11.202 2.575 11.284 1.00 80.50 98 TYR A C 1
ATOM 842 O O . TYR A 1 98 ? -11.994 2.798 12.207 1.00 80.50 98 TYR A O 1
ATOM 850 N N . ILE A 1 99 ? -10.311 1.581 11.339 1.00 77.31 99 ILE A N 1
ATOM 851 C CA . ILE A 1 99 ? -10.184 0.683 12.494 1.00 77.31 99 ILE A CA 1
ATOM 852 C C . ILE A 1 99 ? -9.290 1.242 13.599 1.00 77.31 99 ILE A C 1
ATOM 854 O O . ILE A 1 99 ? -9.430 0.781 14.737 1.00 77.31 99 ILE A O 1
ATOM 858 N N . LEU A 1 100 ? -8.418 2.213 13.285 1.00 77.38 100 LEU A N 1
ATOM 859 C CA . LEU A 1 100 ? -7.506 2.849 14.233 1.00 77.38 100 LEU A CA 1
ATOM 860 C C . LEU A 1 100 ? -8.315 3.498 15.363 1.00 77.38 100 LEU A C 1
ATOM 862 O O . LEU A 1 100 ? -8.870 4.595 15.252 1.00 77.38 100 LEU A O 1
ATOM 866 N N . SER A 1 101 ? -8.443 2.787 16.478 1.00 68.19 101 SER A N 1
ATOM 867 C CA . SER A 1 101 ? -9.293 3.232 17.579 1.00 68.19 101 SER A CA 1
ATOM 868 C C . SER A 1 101 ? -8.586 4.305 18.398 1.00 68.19 101 SER A C 1
ATOM 870 O O . SER A 1 101 ? -7.372 4.271 18.559 1.00 68.19 101 SER A O 1
ATOM 872 N N . LYS A 1 102 ? -9.310 5.249 19.017 1.00 57.06 102 LYS A N 1
ATOM 873 C CA . LYS A 1 102 ? -8.683 6.260 19.893 1.00 57.06 102 LYS A CA 1
ATOM 874 C C . LYS A 1 102 ? -7.910 5.673 21.101 1.00 57.06 102 LYS A C 1
ATOM 876 O O . LYS A 1 102 ? -7.159 6.420 21.714 1.00 57.06 102 LYS A O 1
ATOM 881 N N . THR A 1 103 ? -7.975 4.370 21.366 1.00 53.88 103 THR A N 1
ATOM 882 C CA . THR A 1 103 ? -7.443 3.713 22.573 1.00 53.88 103 THR A CA 1
ATOM 883 C C . THR A 1 103 ? -6.207 2.822 22.365 1.00 53.88 103 THR A C 1
ATOM 885 O O . THR A 1 103 ? -5.702 2.271 23.331 1.00 53.88 103 THR A O 1
ATOM 888 N N . GLU A 1 104 ? -5.700 2.652 21.142 1.00 64.94 104 GLU A N 1
ATOM 889 C CA . GLU A 1 104 ? -4.473 1.868 20.883 1.00 64.94 104 GLU A CA 1
ATOM 890 C C . GLU A 1 104 ? -3.179 2.605 21.293 1.00 64.94 104 GLU A C 1
ATOM 892 O O . GLU A 1 104 ? -2.955 3.746 20.892 1.00 64.94 104 GLU A O 1
ATOM 897 N N . PHE A 1 105 ? -2.291 1.938 22.038 1.00 68.44 105 PHE A N 1
ATOM 898 C CA . PHE A 1 105 ? -1.006 2.503 22.485 1.00 68.44 105 PHE A CA 1
ATOM 899 C C . PHE A 1 105 ? -0.010 2.759 21.335 1.00 68.44 105 PHE A C 1
ATOM 901 O O . PHE A 1 105 ? 0.746 3.724 21.377 1.00 68.44 105 PHE A O 1
ATOM 908 N N . TYR A 1 106 ? -0.029 1.940 20.277 1.00 78.81 106 TYR A N 1
ATOM 909 C CA . TYR A 1 106 ? 0.952 1.979 19.177 1.00 78.81 106 TYR A CA 1
ATOM 910 C C . TYR A 1 106 ? 0.362 2.430 17.830 1.00 78.81 106 TYR A C 1
ATOM 912 O O . TYR A 1 106 ? 0.784 2.004 16.765 1.00 78.81 106 TYR A O 1
ATOM 920 N N . LYS A 1 107 ? -0.609 3.347 17.841 1.00 83.44 107 LYS A N 1
ATOM 921 C CA . LYS A 1 107 ? -1.241 3.843 16.598 1.00 83.44 107 LYS A CA 1
ATOM 922 C C . LYS A 1 107 ? -0.301 4.511 15.614 1.00 83.44 107 LYS A C 1
ATOM 924 O O . LYS A 1 107 ? -0.510 4.433 14.408 1.00 83.44 107 LYS A O 1
ATOM 929 N N . TRP A 1 108 ? 0.689 5.214 16.144 1.00 88.88 108 TRP A N 1
ATOM 930 C CA . TRP A 1 108 ? 1.663 5.964 15.369 1.00 88.88 108 TRP A CA 1
ATOM 931 C C . TRP A 1 108 ? 2.405 5.070 14.370 1.00 88.88 108 TRP A C 1
ATOM 933 O O . TRP A 1 108 ? 2.565 5.487 13.229 1.00 88.88 108 TRP A O 1
ATOM 943 N N . SER A 1 109 ? 2.744 3.823 14.725 1.00 91.94 109 SER A N 1
ATOM 944 C CA . SER A 1 109 ? 3.344 2.885 13.767 1.00 91.94 109 SER A CA 1
ATOM 945 C C . SER A 1 109 ? 2.371 2.514 12.647 1.00 91.94 109 SER A C 1
ATOM 947 O O . SER A 1 109 ? 2.778 2.434 11.495 1.00 91.94 109 SER A O 1
ATOM 949 N N . GLY A 1 110 ? 1.077 2.364 12.945 1.00 90.31 110 GLY A N 1
ATOM 950 C CA . GLY A 1 110 ? 0.062 2.086 11.925 1.00 90.31 110 GLY A CA 1
ATOM 951 C C . GLY A 1 110 ? -0.098 3.252 10.949 1.00 90.31 110 GLY A C 1
ATOM 952 O O . GLY A 1 110 ? -0.143 3.044 9.739 1.00 90.31 110 GLY A O 1
ATOM 953 N N . ILE A 1 111 ? -0.116 4.481 11.473 1.00 92.19 111 ILE A N 1
ATOM 954 C CA . ILE A 1 111 ? -0.185 5.712 10.672 1.00 92.19 111 ILE A CA 1
ATOM 955 C C . ILE A 1 111 ? 1.065 5.853 9.800 1.00 92.19 111 ILE A C 1
ATOM 957 O O . ILE A 1 111 ? 0.935 6.068 8.599 1.00 92.19 111 ILE A O 1
ATOM 961 N N . LEU A 1 112 ? 2.261 5.691 10.374 1.00 94.75 112 LEU A N 1
ATOM 962 C CA . LEU A 1 112 ? 3.519 5.760 9.626 1.00 94.75 112 LEU A CA 1
ATOM 963 C C . LEU A 1 112 ? 3.586 4.680 8.543 1.00 94.75 112 LEU A C 1
ATOM 965 O O . LEU A 1 112 ? 3.938 4.985 7.409 1.00 94.75 112 LEU A O 1
ATOM 969 N N . GLY A 1 113 ? 3.175 3.447 8.852 1.00 94.31 113 GLY A N 1
ATOM 970 C CA . GLY A 1 113 ? 3.100 2.360 7.877 1.00 94.31 113 GLY A CA 1
ATOM 971 C C . GLY A 1 113 ? 2.198 2.699 6.691 1.00 94.31 113 GLY A C 1
ATOM 972 O O . GLY A 1 113 ? 2.593 2.501 5.544 1.00 94.31 113 GLY A O 1
ATOM 973 N N . VAL A 1 114 ? 1.022 3.281 6.944 1.00 94.94 114 VAL A N 1
ATOM 974 C CA . VAL A 1 114 ? 0.118 3.745 5.881 1.00 94.94 114 VAL A CA 1
ATOM 975 C C . VAL A 1 114 ? 0.725 4.896 5.076 1.00 94.94 114 VAL A C 1
ATOM 977 O O . VAL A 1 114 ? 0.720 4.837 3.850 1.00 94.94 114 VAL A O 1
ATOM 980 N N . VAL A 1 115 ? 1.289 5.913 5.734 1.00 96.00 115 VAL A N 1
ATOM 981 C CA . VAL A 1 115 ? 1.911 7.062 5.054 1.00 96.00 115 VAL A CA 1
ATOM 982 C C . VAL A 1 115 ? 3.056 6.608 4.149 1.00 96.00 115 VAL A C 1
ATOM 984 O O . VAL A 1 115 ? 3.084 6.980 2.982 1.00 96.00 115 VAL A O 1
ATOM 987 N N . PHE A 1 116 ? 3.958 5.755 4.637 1.00 96.62 116 PHE A N 1
ATOM 988 C CA . PHE A 1 116 ? 5.056 5.240 3.819 1.00 96.62 116 PHE A CA 1
ATOM 989 C C . PHE A 1 116 ? 4.570 4.341 2.679 1.00 96.62 116 PHE A C 1
ATOM 991 O O . PHE A 1 116 ? 5.126 4.415 1.585 1.00 96.62 116 PHE A O 1
ATOM 998 N N . SER A 1 117 ? 3.501 3.564 2.887 1.00 95.25 117 SER A N 1
ATOM 999 C CA . SER A 1 117 ? 2.883 2.780 1.806 1.00 95.25 117 SER A CA 1
ATOM 1000 C C . SER A 1 117 ? 2.351 3.689 0.692 1.00 95.25 117 SER A C 1
ATOM 1002 O O . SER A 1 117 ? 2.575 3.425 -0.484 1.00 95.25 117 SER A O 1
ATOM 1004 N N . LEU A 1 118 ? 1.687 4.790 1.065 1.00 94.44 118 LEU A N 1
ATOM 1005 C CA . LEU A 1 118 ? 1.149 5.800 0.143 1.00 94.44 118 LEU A CA 1
ATOM 1006 C C . LEU A 1 118 ? 2.216 6.700 -0.494 1.00 94.44 118 LEU A C 1
ATOM 1008 O O . LEU A 1 118 ? 1.880 7.482 -1.378 1.00 94.44 118 LEU A O 1
ATOM 1012 N N . LEU A 1 119 ? 3.468 6.626 -0.045 1.00 93.88 119 LEU A N 1
ATOM 1013 C CA . LEU A 1 119 ? 4.618 7.263 -0.692 1.00 93.88 119 LEU A CA 1
ATOM 1014 C C . LEU A 1 119 ? 5.398 6.280 -1.578 1.00 93.88 119 LEU A C 1
ATOM 1016 O O . LEU A 1 119 ? 6.415 6.654 -2.153 1.00 93.88 119 LEU A O 1
ATOM 1020 N N . GLY A 1 120 ? 4.968 5.015 -1.659 1.00 89.62 120 GLY A N 1
ATOM 1021 C CA . GLY A 1 120 ? 5.696 3.961 -2.367 1.00 89.62 120 GLY A CA 1
ATOM 1022 C C . GLY A 1 120 ? 6.991 3.519 -1.674 1.00 89.62 120 GLY A C 1
ATOM 1023 O O . GLY A 1 120 ? 7.777 2.779 -2.257 1.00 89.62 120 GLY A O 1
ATOM 1024 N N . LEU A 1 121 ? 7.219 3.927 -0.421 1.00 93.12 121 LEU A N 1
ATOM 1025 C CA . LEU A 1 121 ? 8.388 3.558 0.384 1.00 93.12 121 LEU A CA 1
ATOM 1026 C C . LEU A 1 121 ? 8.156 2.206 1.075 1.00 93.12 121 LEU A C 1
ATOM 1028 O O . LEU A 1 121 ? 8.185 2.093 2.305 1.00 93.12 121 LEU A O 1
ATOM 1032 N N . SER A 1 122 ? 7.903 1.173 0.269 1.00 92.19 122 SER A N 1
ATOM 1033 C CA . SER A 1 122 ? 7.440 -0.145 0.717 1.00 92.19 122 SER A CA 1
ATOM 1034 C C . SER A 1 122 ? 8.336 -0.837 1.760 1.00 92.19 122 SER A C 1
ATOM 1036 O O . SER A 1 122 ? 7.767 -1.401 2.694 1.00 92.19 122 SER A O 1
ATOM 1038 N N . PRO A 1 123 ? 9.688 -0.762 1.746 1.00 92.88 123 PRO A N 1
ATOM 1039 C CA . PRO A 1 123 ? 10.500 -1.389 2.797 1.00 92.88 123 PRO A CA 1
ATOM 1040 C C . PRO A 1 123 ? 10.273 -0.761 4.178 1.00 92.88 123 PRO A C 1
ATOM 1042 O O . PRO A 1 123 ? 10.118 -1.460 5.180 1.00 92.88 123 PRO A O 1
ATOM 1045 N N . ILE A 1 124 ? 10.206 0.573 4.224 1.00 95.19 124 ILE A N 1
ATOM 1046 C CA . ILE A 1 124 ? 9.973 1.333 5.457 1.00 95.19 124 ILE A CA 1
ATOM 1047 C C . ILE A 1 124 ? 8.537 1.088 5.933 1.00 95.19 124 ILE A C 1
ATOM 1049 O O . ILE A 1 124 ? 8.299 0.842 7.116 1.00 95.19 124 ILE A O 1
ATOM 1053 N N . ALA A 1 125 ? 7.581 1.089 5.002 1.00 95.31 125 ALA A N 1
ATOM 1054 C CA . ALA A 1 125 ? 6.188 0.781 5.287 1.00 95.31 125 ALA A CA 1
ATOM 1055 C C . ALA A 1 125 ? 6.023 -0.608 5.916 1.00 95.31 125 ALA A C 1
ATOM 1057 O O . ALA A 1 125 ? 5.363 -0.735 6.947 1.00 95.31 125 ALA A O 1
ATOM 1058 N N . LEU A 1 126 ? 6.665 -1.634 5.347 1.00 95.62 126 LEU A N 1
ATOM 1059 C CA . LEU A 1 126 ? 6.624 -3.008 5.848 1.00 95.62 126 LEU A CA 1
ATOM 1060 C C . LEU A 1 126 ? 7.116 -3.109 7.289 1.00 95.62 126 LEU A C 1
ATOM 1062 O O . LEU A 1 126 ? 6.449 -3.746 8.102 1.00 95.62 126 LEU A O 1
ATOM 1066 N N . PHE A 1 127 ? 8.220 -2.441 7.631 1.00 95.94 127 PHE A N 1
ATOM 1067 C CA . PHE A 1 127 ? 8.726 -2.414 9.003 1.00 95.94 127 PHE A CA 1
ATOM 1068 C C . PHE A 1 127 ? 7.668 -1.892 9.989 1.00 95.94 127 PHE A C 1
ATOM 1070 O O . PHE A 1 127 ? 7.323 -2.565 10.964 1.00 95.94 127 PHE A O 1
ATOM 1077 N N . PHE A 1 128 ? 7.078 -0.728 9.708 1.00 94.56 128 PHE A N 1
ATOM 1078 C CA . PHE A 1 128 ? 6.057 -0.138 10.579 1.00 94.56 128 PHE A CA 1
ATOM 1079 C C . PHE A 1 128 ? 4.755 -0.949 10.624 1.00 94.56 128 PHE A C 1
ATOM 1081 O O . PHE A 1 128 ? 4.117 -1.042 11.680 1.00 94.56 128 PHE A O 1
ATOM 1088 N N . LEU A 1 129 ? 4.357 -1.563 9.508 1.00 92.19 129 LEU A N 1
ATOM 1089 C CA . LEU A 1 129 ? 3.180 -2.426 9.444 1.00 92.19 129 LEU A CA 1
ATOM 1090 C C . LEU A 1 129 ? 3.382 -3.725 10.234 1.00 92.19 129 LEU A C 1
ATOM 1092 O O . LEU A 1 129 ? 2.473 -4.114 10.962 1.00 92.19 129 LEU A O 1
ATOM 1096 N N . MET A 1 130 ? 4.566 -4.345 10.184 1.00 92.69 130 MET A N 1
ATOM 1097 C CA . MET A 1 130 ? 4.898 -5.520 11.004 1.00 92.69 130 MET A CA 1
ATOM 1098 C C . MET A 1 130 ? 4.904 -5.196 12.502 1.00 92.69 130 MET A C 1
ATOM 1100 O O . MET A 1 130 ? 4.345 -5.949 13.299 1.00 92.69 130 MET A O 1
ATOM 1104 N N . VAL A 1 131 ? 5.463 -4.046 12.898 1.00 91.19 131 VAL A N 1
ATOM 1105 C CA . VAL A 1 131 ? 5.395 -3.575 14.294 1.00 91.19 131 VAL A CA 1
ATOM 1106 C C . VAL A 1 131 ? 3.939 -3.396 14.729 1.00 91.19 131 VAL A C 1
ATOM 1108 O O . VAL A 1 131 ? 3.550 -3.848 15.805 1.00 91.19 131 VAL A O 1
ATOM 1111 N N . SER A 1 132 ? 3.115 -2.781 13.878 1.00 88.75 132 SER A N 1
ATOM 1112 C CA . SER A 1 132 ? 1.689 -2.562 14.154 1.00 88.75 132 SER A CA 1
ATOM 1113 C C . SER A 1 132 ? 0.905 -3.868 14.244 1.00 88.75 132 SER A C 1
ATOM 1115 O O . SER A 1 132 ? 0.024 -3.992 15.092 1.00 88.75 132 SER A O 1
ATOM 1117 N N . TYR A 1 133 ? 1.237 -4.843 13.399 1.00 88.00 133 TYR A N 1
ATOM 1118 C CA . TYR A 1 133 ? 0.675 -6.187 13.427 1.00 88.00 133 TYR A CA 1
ATOM 1119 C C . TYR A 1 133 ? 0.984 -6.873 14.766 1.00 88.00 133 TYR A C 1
ATOM 1121 O O . TYR A 1 133 ? 0.060 -7.217 15.501 1.00 88.00 133 TYR A O 1
ATOM 1129 N N . SER A 1 134 ? 2.265 -6.958 15.141 1.00 86.00 134 SER A N 1
ATOM 1130 C CA . SER A 1 134 ? 2.709 -7.635 16.369 1.00 86.00 134 SER A CA 1
ATOM 1131 C C . SER A 1 134 ? 2.155 -6.973 17.634 1.00 86.00 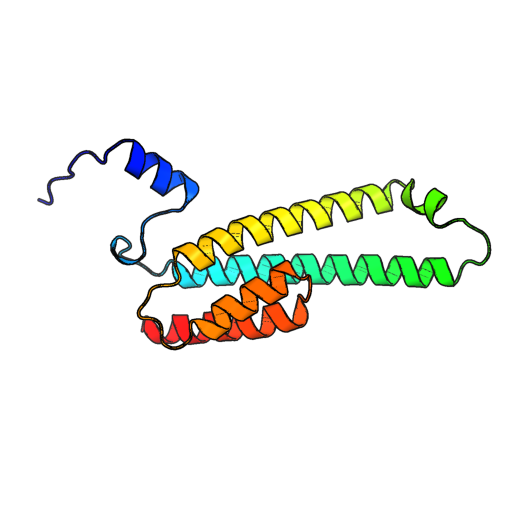134 SER A C 1
ATOM 1133 O O . SER A 1 134 ? 1.660 -7.647 18.536 1.00 86.00 134 SER A O 1
ATOM 1135 N N . LYS A 1 135 ? 2.176 -5.636 17.710 1.00 82.81 135 LYS A N 1
ATOM 1136 C CA . LYS A 1 135 ? 1.662 -4.915 18.885 1.00 82.81 135 LYS A CA 1
ATOM 1137 C C . LYS A 1 135 ? 0.149 -5.026 19.036 1.00 82.81 135 LYS A C 1
ATOM 1139 O O . LYS A 1 135 ? -0.335 -4.996 20.165 1.00 82.81 135 LYS A O 1
ATOM 1144 N N . ASN A 1 136 ? -0.589 -5.159 17.935 1.00 75.75 136 ASN A N 1
ATOM 1145 C CA . ASN A 1 136 ? -2.022 -5.407 18.007 1.00 75.75 136 ASN A CA 1
ATOM 1146 C C . ASN A 1 1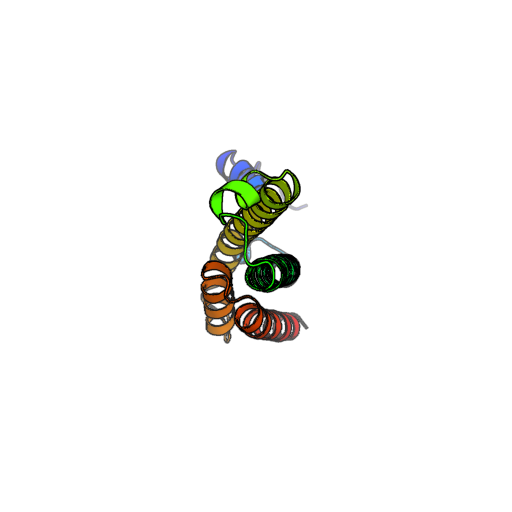36 ? -2.330 -6.863 18.361 1.00 75.75 136 ASN A C 1
ATOM 1148 O O . ASN A 1 136 ? -3.244 -7.072 19.143 1.00 75.75 136 ASN A O 1
ATOM 1152 N N . GLU A 1 137 ? -1.567 -7.842 17.871 1.00 65.94 137 GLU A N 1
ATOM 1153 C CA . GLU A 1 137 ? -1.720 -9.257 18.248 1.00 65.94 137 GLU A CA 1
ATOM 1154 C C . GLU A 1 137 ? -1.607 -9.468 19.767 1.00 65.94 137 GLU A C 1
ATOM 1156 O O . GLU A 1 137 ? -2.465 -10.109 20.368 1.00 65.94 137 GLU A O 1
ATOM 1161 N N . ILE A 1 138 ? -0.621 -8.830 20.407 1.00 55.00 138 ILE A N 1
ATOM 1162 C CA . ILE A 1 138 ? -0.391 -8.917 21.861 1.00 55.00 138 ILE A CA 1
ATOM 1163 C C . ILE A 1 138 ? -1.566 -8.346 22.677 1.00 55.00 138 ILE A C 1
ATOM 1165 O O . ILE A 1 138 ? -1.819 -8.798 23.787 1.00 55.00 138 ILE A O 1
ATOM 1169 N N . ALA A 1 139 ? -2.310 -7.371 22.147 1.00 51.75 139 ALA A N 1
ATOM 1170 C CA . ALA A 1 139 ? -3.435 -6.747 22.850 1.00 51.75 139 ALA A CA 1
ATOM 1171 C C . ALA A 1 139 ? -4.730 -7.586 22.832 1.00 51.75 139 ALA A C 1
ATOM 1173 O O . ALA A 1 139 ? -5.730 -7.165 23.416 1.00 51.75 139 ALA A O 1
ATOM 1174 N N . PHE A 1 140 ? -4.737 -8.724 22.131 1.00 51.75 140 PHE A N 1
ATOM 1175 C CA . PHE A 1 140 ? -5.904 -9.600 22.002 1.00 51.75 140 PHE A CA 1
ATOM 1176 C C . PHE A 1 140 ? -5.727 -10.988 22.641 1.00 51.75 140 PHE A C 1
ATOM 1178 O O . PHE A 1 140 ? -6.624 -11.818 22.474 1.00 51.75 140 PHE A O 1
ATOM 1185 N N . TYR A 1 141 ? -4.616 -11.226 23.347 1.00 48.06 141 TYR A N 1
ATOM 1186 C CA . TYR A 1 141 ? -4.431 -12.395 24.215 1.00 48.06 141 TYR A CA 1
ATOM 1187 C C . TYR A 1 141 ? -5.049 -12.186 25.600 1.00 48.06 141 TYR A C 1
ATOM 1189 O O . TYR A 1 141 ? -5.033 -11.034 26.092 1.00 48.06 141 TYR A O 1
#

Foldseek 3Di:
DDDPDPDDPVVVVCCVQQNDALVRDPDDPLLVLLVLLLVLLVQLVVLVVVVVVVVVVVVVPPDDDPVVVCPDPVVVVSVVSNVVSLVSLVSSLSNLVRHQDPPQPLVVLSVQLSVCVNVSVSVSSNVSSVVVSVSSVVVVD